Protein AF-A0A328BZ33-F1 (afdb_monomer)

Nearest PDB structures (foldseek):
  5ahw-assembly2_D  TM=6.294E-01  e=4.100E-03  Mycolicibacterium smegmatis MC2 155
  6amc-assembly1_B  TM=7.124E-01  e=9.163E-02  Pyrococcus furiosus DSM 3638
  4q37-assembly2_B  TM=5.007E-01  e=3.327E-02  Thermotoga maritima MSB8
  8amz-assembly1_W  TM=5.328E-01  e=6.537E-02  Spinacia oleracea
  1qcy-assembly1_A  TM=4.875E-01  e=9.803E-02  Homo sapiens

Mean predicted aligned error: 5.05 Å

Foldseek 3Di:
DDVVVLLVCLQVAQEAEDEDDLVCLVVLLVSLLVNQVSNHAYEYEYEPVNCVVPVPSVVVSLVSSCVNNPPSYHYHYDD

Radius of gyration: 11.84 Å; Cα contacts (8 Å, |Δi|>4): 110; chains: 1; bounding box: 27×24×30 Å

Sequence (79 aa):
MDMAHLKFLVENNANLVLSYDEKNYQKLSKLAEFCYERGVTLTLKVSVNDFKKSPSNIKSHLADIASKGHKFVTIDISE

pLDDT: mean 85.09, std 6.42, range [58.34, 91.81]

Secondary structure (DSSP, 8-state):
--HHHHHHHHHH-SEEEEE--GGGHHHHHHHHHHHHHHT-EEEEEEEHHHHHHSHHHHHHHHHHHHHHHGGGEEEEEE-

Structure (mmCIF, N/CA/C/O backbone):
data_AF-A0A328BZ33-F1
#
_entry.id   AF-A0A328BZ33-F1
#
loop_
_atom_site.group_PDB
_atom_site.id
_atom_site.type_symbol
_atom_site.label_atom_id
_atom_site.label_alt_id
_atom_site.label_comp_id
_atom_site.label_asym_id
_atom_site.label_entity_id
_atom_site.label_seq_id
_atom_site.pdbx_PDB_ins_code
_atom_site.Cartn_x
_atom_site.Cartn_y
_atom_site.Cartn_z
_atom_site.occupancy
_atom_site.B_iso_or_equiv
_atom_site.auth_seq_id
_atom_site.auth_comp_id
_atom_site.auth_asym_id
_atom_site.auth_atom_id
_atom_site.pdbx_PDB_model_num
ATOM 1 N N . MET A 1 1 ? -0.396 17.966 -4.659 1.00 58.34 1 MET A N 1
ATOM 2 C CA . MET A 1 1 ? -1.351 17.488 -3.639 1.00 58.34 1 MET A CA 1
ATOM 3 C C . MET A 1 1 ? -0.652 17.478 -2.297 1.00 58.34 1 MET A C 1
ATOM 5 O O . MET A 1 1 ? 0.342 16.774 -2.137 1.00 58.34 1 MET A O 1
ATOM 9 N N . ASP A 1 2 ? -1.145 18.287 -1.371 1.00 70.25 2 ASP A N 1
ATOM 10 C CA . ASP A 1 2 ? -0.619 18.409 -0.014 1.00 70.25 2 ASP A CA 1
ATOM 11 C C . ASP A 1 2 ? -1.271 17.384 0.920 1.00 70.25 2 ASP A C 1
ATOM 13 O O . ASP A 1 2 ? -2.418 16.982 0.717 1.00 70.25 2 ASP A O 1
ATOM 17 N N . MET A 1 3 ? -0.556 16.965 1.968 1.00 69.62 3 MET A N 1
ATOM 18 C CA . MET A 1 3 ? -1.018 15.918 2.894 1.00 69.62 3 MET A CA 1
ATOM 19 C C . MET A 1 3 ? -2.347 16.278 3.579 1.00 69.62 3 MET A C 1
ATOM 21 O O . MET A 1 3 ? -3.137 15.392 3.882 1.00 69.62 3 MET A O 1
ATOM 25 N N . ALA A 1 4 ? -2.623 17.570 3.784 1.00 75.88 4 ALA A N 1
ATOM 26 C CA . ALA A 1 4 ? -3.884 18.050 4.350 1.00 75.88 4 ALA A CA 1
ATOM 27 C C . ALA A 1 4 ? -5.095 17.711 3.463 1.00 75.88 4 ALA A C 1
ATOM 29 O O . ALA A 1 4 ? -6.113 17.248 3.969 1.00 75.88 4 ALA A O 1
ATOM 30 N N . HIS A 1 5 ? -4.959 17.858 2.140 1.00 78.56 5 HIS A N 1
ATOM 31 C CA . HIS A 1 5 ? -6.014 17.487 1.195 1.00 78.56 5 HIS A CA 1
ATOM 32 C C . HIS A 1 5 ? -6.254 15.974 1.185 1.00 78.56 5 HIS A C 1
ATOM 34 O O . HIS A 1 5 ? -7.397 15.532 1.145 1.00 78.56 5 HIS A O 1
ATOM 40 N N . LEU A 1 6 ? -5.187 15.174 1.274 1.00 74.62 6 LEU A N 1
ATOM 41 C CA . LEU A 1 6 ? -5.309 13.717 1.358 1.00 74.62 6 LEU A CA 1
ATOM 42 C C . LEU A 1 6 ? -5.992 13.280 2.660 1.00 74.62 6 LEU A C 1
ATOM 44 O O . LEU A 1 6 ? -6.878 12.435 2.617 1.00 74.62 6 LEU A O 1
ATOM 48 N N . LYS A 1 7 ? -5.643 13.889 3.801 1.00 75.31 7 LYS A N 1
ATOM 49 C CA . LYS A 1 7 ? -6.305 13.615 5.086 1.00 75.31 7 LYS A CA 1
ATOM 50 C C . LYS A 1 7 ? -7.790 13.955 5.048 1.00 75.31 7 LYS A C 1
ATOM 52 O O . LYS A 1 7 ? -8.597 13.125 5.444 1.00 75.31 7 LYS A O 1
ATOM 57 N N . PHE A 1 8 ? -8.142 15.114 4.494 1.00 82.12 8 PHE A N 1
ATOM 58 C CA . PHE A 1 8 ? -9.537 15.508 4.323 1.00 82.12 8 PHE A CA 1
ATOM 59 C C . PHE A 1 8 ? -10.325 14.486 3.491 1.00 82.12 8 PHE A C 1
ATOM 61 O O . PHE A 1 8 ? -11.445 14.130 3.853 1.00 82.12 8 PHE A O 1
ATOM 68 N N . LEU A 1 9 ? -9.735 13.969 2.406 1.00 77.31 9 LEU A N 1
ATOM 69 C CA . LEU A 1 9 ? -10.371 12.930 1.594 1.00 77.31 9 LEU A CA 1
ATOM 70 C C . LEU A 1 9 ? -10.539 11.622 2.369 1.00 77.31 9 LEU A C 1
ATOM 72 O O . LEU A 1 9 ? -11.621 11.053 2.321 1.00 77.31 9 LEU A O 1
ATOM 76 N N . VAL A 1 10 ? -9.523 11.173 3.109 1.00 79.81 10 VAL A N 1
ATOM 77 C CA . VAL A 1 10 ? -9.608 9.966 3.950 1.00 79.81 10 VAL A CA 1
ATOM 78 C C . VAL A 1 10 ? -10.692 10.121 5.020 1.00 79.81 10 VAL A C 1
ATOM 80 O O . VAL A 1 10 ? -11.494 9.223 5.219 1.00 79.81 10 VAL A O 1
ATOM 83 N N . GLU A 1 11 ? -10.793 11.276 5.673 1.00 77.31 11 GLU A N 1
ATOM 84 C CA . GLU A 1 11 ? -11.808 11.497 6.712 1.00 77.31 11 GLU A CA 1
ATOM 85 C C . GLU A 1 11 ? -13.248 11.534 6.172 1.00 77.31 11 GLU A C 1
ATOM 87 O O . GLU A 1 11 ? -14.183 11.300 6.934 1.00 77.31 11 GLU A O 1
ATOM 92 N N . ASN A 1 12 ? -13.435 11.786 4.872 1.00 81.31 12 ASN A N 1
ATOM 93 C CA . ASN A 1 12 ? -14.754 11.903 4.239 1.00 81.31 12 ASN A CA 1
ATOM 94 C C . ASN A 1 12 ? -15.087 10.763 3.259 1.00 81.31 12 ASN A C 1
ATOM 96 O O . ASN A 1 12 ? -16.199 10.722 2.735 1.00 81.31 12 ASN A O 1
ATOM 100 N N . ASN A 1 13 ? -14.155 9.844 2.984 1.00 81.06 13 ASN A N 1
ATOM 101 C CA . ASN A 1 13 ? -14.344 8.759 2.021 1.00 81.06 13 ASN A CA 1
ATOM 102 C C . ASN A 1 13 ? -13.902 7.423 2.618 1.00 81.06 13 ASN A C 1
ATOM 104 O O . ASN A 1 13 ? -12.786 7.287 3.105 1.00 81.06 13 ASN A O 1
ATOM 108 N N . ALA A 1 14 ? -14.749 6.399 2.494 1.00 79.69 14 ALA A N 1
ATOM 109 C CA . ALA A 1 14 ? -14.431 5.041 2.943 1.00 79.69 14 ALA A CA 1
ATOM 110 C C . ALA A 1 14 ? -13.408 4.316 2.042 1.00 79.69 14 ALA A C 1
ATOM 112 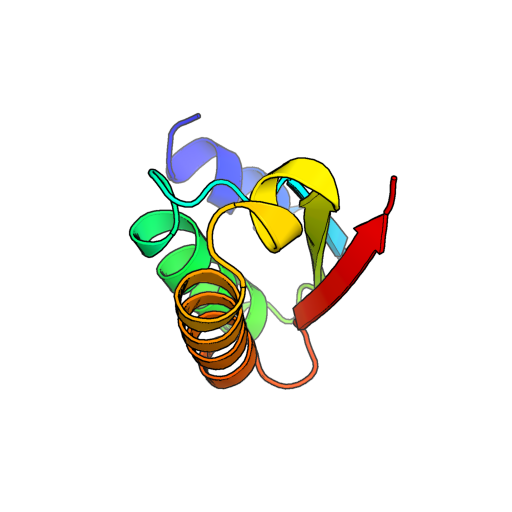O O . ALA A 1 14 ? -12.802 3.327 2.460 1.00 79.69 14 ALA A O 1
ATOM 113 N N . ASN A 1 15 ? -13.207 4.795 0.808 1.00 86.38 15 ASN A N 1
ATOM 114 C CA . ASN A 1 15 ? -12.227 4.264 -0.136 1.00 86.38 15 ASN A CA 1
ATOM 115 C C . ASN A 1 15 ? -11.524 5.412 -0.876 1.00 86.38 15 ASN A C 1
ATOM 117 O O . ASN A 1 15 ? -12.181 6.301 -1.418 1.00 86.38 15 ASN A O 1
ATOM 121 N N . LEU A 1 16 ? -10.197 5.376 -0.911 1.00 88.69 16 LEU A N 1
ATOM 122 C CA . LEU A 1 16 ? -9.335 6.329 -1.585 1.00 88.69 16 LEU A CA 1
ATOM 123 C C . LEU A 1 16 ? -8.590 5.620 -2.714 1.00 88.69 16 LEU A C 1
ATOM 125 O O . LEU A 1 16 ? -7.862 4.664 -2.476 1.00 88.69 16 LEU A O 1
ATOM 129 N N . VAL A 1 17 ? -8.727 6.111 -3.943 1.00 89.31 17 VAL A N 1
ATOM 130 C CA . VAL A 1 17 ? -8.056 5.537 -5.116 1.00 89.31 17 VAL A CA 1
ATOM 131 C C . VAL A 1 17 ? -6.989 6.505 -5.607 1.00 89.31 17 VAL A C 1
ATOM 133 O O . VAL A 1 17 ? -7.299 7.652 -5.925 1.00 89.31 17 VAL A O 1
ATOM 136 N N . LEU A 1 18 ? -5.739 6.053 -5.687 1.00 87.69 18 LEU A N 1
ATOM 137 C CA . LEU A 1 18 ? -4.600 6.859 -6.127 1.00 87.69 18 LEU A CA 1
ATOM 138 C C . LEU A 1 18 ? -3.743 6.103 -7.133 1.00 87.69 18 LEU A C 1
ATOM 140 O O . LEU A 1 18 ? -3.597 4.888 -7.047 1.00 87.69 18 LEU A O 1
ATOM 144 N N . SER A 1 19 ? -3.120 6.833 -8.052 1.00 88.31 19 SER A N 1
ATOM 145 C CA . SER A 1 19 ? -2.078 6.269 -8.906 1.00 88.31 19 SER A CA 1
ATOM 146 C C . SER A 1 19 ? -0.771 6.156 -8.128 1.00 88.31 19 SER A C 1
ATOM 148 O O . SER A 1 19 ? -0.337 7.107 -7.473 1.00 88.31 19 SER A O 1
AT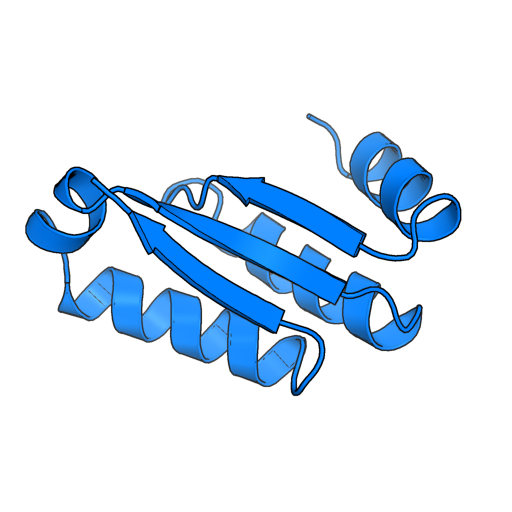OM 150 N N . TYR A 1 20 ? -0.143 4.989 -8.202 1.00 87.94 20 TYR A N 1
ATOM 151 C CA . TYR A 1 20 ? 1.188 4.768 -7.673 1.00 87.94 20 TYR A CA 1
ATOM 152 C C . TYR A 1 20 ? 2.208 5.536 -8.512 1.00 87.94 20 TYR A C 1
ATOM 154 O O . TYR A 1 20 ? 2.224 5.445 -9.737 1.00 87.94 20 TYR A O 1
ATOM 162 N N . ASP A 1 21 ? 3.086 6.255 -7.826 1.00 85.94 21 ASP A N 1
ATOM 163 C CA . ASP A 1 21 ? 4.206 6.965 -8.420 1.00 85.94 21 ASP A CA 1
ATOM 164 C C . ASP A 1 21 ? 5.425 6.756 -7.520 1.00 85.94 21 ASP A C 1
ATOM 166 O O . ASP A 1 21 ? 5.381 7.032 -6.316 1.00 85.94 21 ASP A O 1
ATOM 170 N N . GLU A 1 22 ? 6.515 6.249 -8.099 1.00 83.94 22 GLU A N 1
ATOM 171 C CA . GLU A 1 22 ? 7.721 5.893 -7.345 1.00 83.94 22 GLU A CA 1
ATOM 172 C C . GLU A 1 22 ? 8.326 7.112 -6.632 1.00 83.94 22 GLU A C 1
ATOM 174 O O . 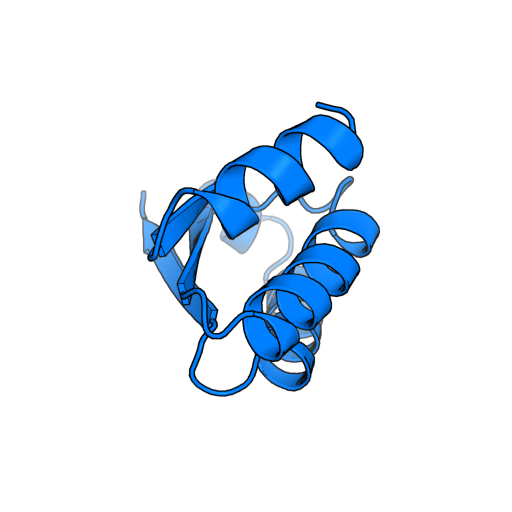GLU A 1 22 ? 8.756 7.013 -5.482 1.00 83.94 22 GLU A O 1
ATOM 179 N N . LYS A 1 23 ? 8.276 8.298 -7.255 1.00 86.06 23 LYS A N 1
ATOM 180 C CA . LYS A 1 23 ? 8.812 9.537 -6.665 1.00 86.06 23 LYS A CA 1
ATOM 181 C C . LYS A 1 23 ? 8.020 9.973 -5.433 1.00 86.06 23 LYS A C 1
ATOM 183 O O . LYS A 1 23 ? 8.548 10.684 -4.579 1.00 86.06 23 LYS A O 1
ATOM 188 N N . ASN A 1 24 ? 6.762 9.550 -5.321 1.00 86.56 24 ASN A N 1
ATOM 189 C CA . ASN A 1 24 ? 5.888 9.844 -4.190 1.00 86.56 24 ASN A CA 1
ATOM 190 C C . ASN A 1 24 ? 5.712 8.664 -3.223 1.00 86.56 24 ASN A C 1
ATOM 192 O O . ASN A 1 24 ? 4.923 8.781 -2.283 1.00 86.56 24 ASN A O 1
ATOM 196 N N . TYR A 1 25 ? 6.473 7.575 -3.379 1.00 86.62 25 TYR A N 1
ATOM 197 C CA . TYR A 1 25 ? 6.404 6.386 -2.521 1.00 86.62 25 TYR A CA 1
ATOM 198 C C . TYR A 1 25 ? 6.376 6.718 -1.020 1.00 86.62 25 TYR A C 1
ATOM 200 O O . TYR A 1 25 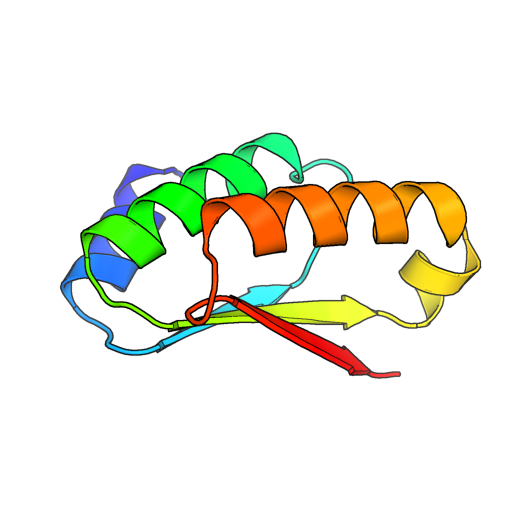? 5.488 6.258 -0.306 1.00 86.62 25 TYR A O 1
ATOM 208 N N . GLN A 1 26 ? 7.283 7.578 -0.537 1.00 87.19 26 GLN A N 1
ATOM 209 C CA . GLN A 1 26 ? 7.335 7.935 0.889 1.00 87.19 26 GLN A CA 1
ATOM 210 C C . GLN A 1 26 ? 6.026 8.563 1.396 1.00 87.19 26 GLN A C 1
ATOM 212 O O . GL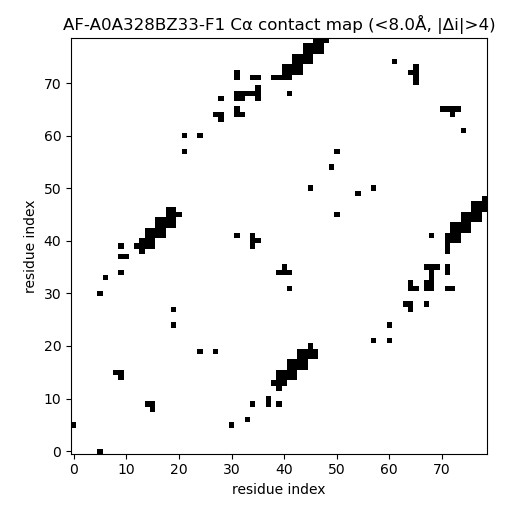N A 1 26 ? 5.644 8.362 2.550 1.00 87.19 26 GLN A O 1
ATOM 217 N N . LYS A 1 27 ? 5.326 9.325 0.546 1.00 88.56 27 LYS A N 1
ATOM 218 C CA . LYS A 1 27 ? 4.024 9.916 0.882 1.00 88.56 27 LYS A CA 1
ATOM 219 C C . LYS A 1 27 ? 2.923 8.860 0.856 1.00 88.56 27 LYS A C 1
ATOM 221 O O . LYS A 1 27 ? 2.102 8.849 1.765 1.00 88.56 27 LYS A O 1
ATOM 226 N N . LEU A 1 28 ? 2.935 7.966 -0.135 1.00 88.62 28 LEU A N 1
ATOM 227 C CA . LEU A 1 28 ? 1.979 6.857 -0.244 1.00 88.62 28 LEU A CA 1
ATOM 228 C C . LEU A 1 28 ? 2.087 5.897 0.949 1.00 88.62 28 LEU A C 1
ATOM 230 O O . LEU A 1 28 ? 1.069 5.505 1.506 1.00 88.62 28 LEU A O 1
ATOM 234 N N . SER A 1 29 ? 3.306 5.599 1.399 1.00 89.94 29 SER A N 1
ATOM 235 C CA . SER A 1 29 ? 3.578 4.779 2.587 1.00 89.94 29 SER A CA 1
ATOM 236 C C . SER A 1 29 ? 3.003 5.411 3.865 1.00 89.94 29 SER A C 1
ATOM 238 O O . SER A 1 29 ? 2.283 4.751 4.610 1.00 89.94 29 SER A O 1
ATOM 240 N N . LYS A 1 30 ? 3.205 6.721 4.081 1.00 90.12 30 LYS A N 1
ATOM 241 C CA . LYS A 1 30 ? 2.577 7.452 5.204 1.00 90.12 30 LYS A CA 1
ATOM 242 C C . LYS A 1 30 ? 1.055 7.534 5.089 1.00 90.12 30 LYS A C 1
ATOM 244 O O . LYS A 1 30 ? 0.352 7.534 6.093 1.00 90.12 30 LYS A O 1
ATOM 249 N N . LEU A 1 31 ? 0.538 7.649 3.870 1.00 87.38 31 LEU A N 1
ATOM 250 C CA . LEU A 1 31 ? -0.898 7.705 3.634 1.00 87.38 31 LEU A CA 1
ATOM 251 C C . LEU A 1 31 ? -1.570 6.360 3.918 1.00 87.38 31 LEU A C 1
ATOM 253 O O . LEU A 1 31 ? -2.664 6.354 4.466 1.00 87.38 31 LEU A O 1
ATOM 257 N N . ALA A 1 32 ? -0.920 5.245 3.584 1.00 89.50 32 ALA A N 1
ATOM 258 C CA . ALA A 1 32 ? -1.417 3.903 3.870 1.00 89.50 32 ALA A CA 1
ATOM 259 C C . ALA A 1 32 ? -1.582 3.655 5.375 1.00 89.50 32 ALA A C 1
ATOM 261 O O . ALA A 1 32 ? -2.618 3.148 5.796 1.00 89.50 32 ALA A O 1
ATOM 262 N N . GLU A 1 33 ? -0.607 4.091 6.176 1.00 90.38 33 GLU A N 1
ATOM 263 C CA . GLU A 1 33 ? -0.688 4.071 7.643 1.00 90.38 33 GLU A CA 1
ATOM 264 C C . GLU A 1 33 ? -1.877 4.907 8.146 1.00 90.38 33 GLU A C 1
ATOM 266 O O . GLU A 1 33 ? -2.706 4.419 8.908 1.00 90.38 33 GLU A O 1
ATOM 271 N N . PHE A 1 34 ? -2.044 6.127 7.627 1.00 88.56 34 PHE A N 1
ATOM 272 C CA . PHE A 1 34 ? -3.172 6.985 8.003 1.00 88.56 34 PHE A CA 1
ATOM 273 C C . PHE A 1 34 ? -4.538 6.404 7.589 1.00 88.56 34 PHE A C 1
ATOM 275 O O . PHE A 1 34 ? -5.513 6.514 8.329 1.00 88.56 34 PHE A O 1
ATOM 282 N N . CYS A 1 35 ? -4.624 5.773 6.414 1.00 87.81 35 CYS A N 1
ATOM 283 C CA . CYS A 1 35 ? -5.838 5.091 5.959 1.00 87.81 35 CYS A CA 1
ATOM 284 C C . CYS A 1 35 ? -6.180 3.912 6.877 1.00 87.81 35 CYS A C 1
ATOM 286 O O . CYS A 1 35 ? -7.341 3.746 7.243 1.00 87.81 35 CYS A O 1
ATOM 288 N N . TYR A 1 36 ? -5.172 3.151 7.314 1.00 88.38 36 TYR A N 1
ATOM 289 C CA . TYR A 1 36 ? -5.338 2.071 8.284 1.00 88.38 36 TYR A CA 1
ATOM 290 C C . TYR A 1 36 ? -5.874 2.572 9.631 1.00 88.38 36 TYR A C 1
ATOM 292 O O . TYR A 1 36 ? -6.867 2.032 10.119 1.00 88.38 36 TYR A O 1
ATOM 300 N N . GLU A 1 37 ? -5.302 3.644 10.190 1.00 87.88 37 GLU A N 1
ATOM 301 C CA . GLU A 1 37 ? -5.779 4.240 11.451 1.00 87.88 37 GLU A CA 1
ATOM 302 C C . GLU A 1 37 ? -7.237 4.718 11.376 1.00 87.88 37 GLU A C 1
ATOM 304 O O . GLU A 1 37 ? -7.949 4.723 12.380 1.00 87.88 37 GLU A O 1
ATOM 309 N N . ARG A 1 38 ? -7.695 5.121 10.185 1.00 85.88 38 ARG A N 1
ATOM 310 C CA . ARG A 1 38 ? -9.061 5.611 9.946 1.00 85.88 38 ARG A CA 1
ATOM 311 C C . ARG A 1 38 ? -10.020 4.545 9.406 1.00 85.88 38 ARG A C 1
ATOM 313 O O . ARG A 1 38 ? -11.198 4.842 9.236 1.00 85.88 38 ARG A O 1
ATOM 320 N N . GLY A 1 39 ? -9.550 3.321 9.155 1.00 86.56 39 GLY A N 1
ATOM 321 C CA . GLY A 1 39 ? -10.359 2.237 8.583 1.00 86.56 39 GLY A CA 1
ATOM 322 C C . GLY A 1 39 ? -10.788 2.475 7.130 1.00 86.56 39 GLY A C 1
ATOM 323 O O . GLY A 1 39 ? -11.809 1.949 6.690 1.00 86.56 39 GLY A O 1
ATOM 324 N N . VAL A 1 40 ? -10.028 3.280 6.390 1.00 89.19 40 VAL A N 1
ATOM 325 C CA . VAL A 1 40 ? -10.287 3.642 4.994 1.00 89.19 40 VAL A CA 1
ATOM 326 C C . VAL A 1 40 ? -9.499 2.727 4.078 1.00 89.19 40 VAL A C 1
ATOM 328 O O . VAL A 1 40 ? -8.318 2.479 4.303 1.00 89.19 40 VAL A O 1
ATOM 331 N N . THR A 1 41 ? -10.136 2.246 3.015 1.00 91.06 41 THR A N 1
ATOM 332 C CA . THR A 1 41 ? -9.451 1.421 2.014 1.00 91.06 41 THR A CA 1
ATOM 333 C C . THR A 1 41 ? -8.639 2.312 1.073 1.00 91.06 41 THR A C 1
ATOM 335 O O . THR A 1 41 ? -9.175 3.261 0.520 1.00 91.06 41 THR A O 1
ATOM 338 N N . LEU A 1 42 ? -7.357 2.025 0.871 1.00 90.88 42 LEU A N 1
ATOM 339 C CA . LEU A 1 42 ? -6.480 2.674 -0.097 1.00 90.88 42 LEU A CA 1
ATOM 340 C C . LEU A 1 42 ? -6.265 1.748 -1.298 1.00 90.88 42 LEU A C 1
ATOM 342 O O . LEU A 1 42 ? -5.633 0.702 -1.182 1.00 90.88 42 LEU A O 1
ATOM 346 N N . THR A 1 43 ? -6.730 2.156 -2.471 1.00 91.00 43 THR A N 1
ATOM 347 C CA . THR A 1 43 ? -6.484 1.462 -3.737 1.00 91.00 43 THR A CA 1
ATOM 348 C C . THR A 1 43 ? -5.360 2.157 -4.501 1.00 91.00 43 THR A C 1
ATOM 350 O O . THR A 1 43 ? -5.496 3.316 -4.892 1.00 91.00 43 THR A O 1
ATOM 353 N N . LEU A 1 44 ? -4.257 1.453 -4.742 1.00 90.44 44 LEU A N 1
ATOM 354 C CA . LEU A 1 44 ? -3.123 1.935 -5.526 1.00 90.44 44 LEU A CA 1
ATOM 355 C C . LEU A 1 44 ? -3.168 1.368 -6.940 1.00 90.44 44 LEU A C 1
ATOM 357 O O . LEU A 1 44 ? -2.981 0.170 -7.132 1.00 90.44 44 LEU A O 1
ATOM 361 N N . LYS A 1 45 ? -3.365 2.246 -7.923 1.00 91.81 45 LYS A N 1
ATOM 362 C CA . LYS A 1 45 ? -3.300 1.926 -9.349 1.00 91.81 45 LYS A CA 1
ATOM 363 C C . LYS A 1 45 ? -1.872 2.053 -9.854 1.00 91.81 45 LYS A C 1
ATOM 365 O O . LYS A 1 45 ? -1.328 3.153 -9.911 1.00 91.81 45 LYS A O 1
ATOM 370 N N . VAL A 1 46 ? -1.259 0.942 -10.219 1.00 89.06 46 VAL A N 1
ATOM 371 C CA . VAL A 1 46 ? 0.110 0.872 -10.728 1.00 89.06 46 VAL A CA 1
ATOM 372 C C . VAL A 1 46 ? 0.046 0.680 -12.236 1.00 89.06 46 VAL A C 1
ATOM 374 O O . VAL A 1 46 ? -0.559 -0.281 -12.707 1.00 89.06 46 VAL A O 1
ATOM 377 N N . SER A 1 47 ? 0.685 1.567 -13.002 1.00 88.62 47 SER A N 1
ATOM 378 C CA . SER A 1 47 ? 0.797 1.360 -14.446 1.00 88.62 47 SER A CA 1
ATOM 379 C C . SER A 1 47 ? 1.722 0.181 -14.740 1.00 88.62 47 SER A C 1
ATOM 381 O O . SER A 1 47 ? 2.831 0.097 -14.201 1.00 88.62 47 SER A O 1
ATOM 383 N N . VAL A 1 48 ? 1.307 -0.694 -15.658 1.00 85.38 48 VAL A N 1
ATOM 384 C CA . VAL A 1 48 ? 2.148 -1.788 -16.174 1.00 85.38 48 VAL A CA 1
ATOM 385 C C . VAL A 1 48 ? 3.469 -1.257 -16.741 1.00 85.38 48 VAL A C 1
ATOM 387 O O . VAL A 1 48 ? 4.503 -1.912 -16.600 1.00 85.38 48 VAL A O 1
ATOM 390 N N . ASN A 1 49 ? 3.473 -0.062 -17.340 1.00 84.81 49 ASN A N 1
ATOM 391 C CA . ASN A 1 49 ? 4.686 0.548 -17.887 1.00 84.81 49 ASN A CA 1
ATOM 392 C C . ASN A 1 49 ? 5.694 0.917 -16.795 1.00 84.81 49 ASN A C 1
ATOM 394 O O . ASN A 1 49 ? 6.885 0.642 -16.946 1.00 84.81 49 ASN A O 1
ATOM 398 N N . ASP A 1 50 ? 5.233 1.495 -15.686 1.00 80.19 50 ASP A N 1
ATOM 399 C CA . ASP A 1 50 ? 6.101 1.793 -14.546 1.00 80.19 50 ASP A CA 1
ATOM 400 C C . ASP A 1 50 ? 6.572 0.504 -13.877 1.00 80.19 50 ASP A C 1
ATOM 402 O O . ASP A 1 50 ? 7.769 0.335 -13.641 1.00 80.19 50 ASP A O 1
ATOM 406 N N . PHE A 1 51 ? 5.669 -0.464 -13.697 1.00 82.12 51 PHE A N 1
ATOM 407 C CA . PHE A 1 51 ? 6.017 -1.778 -13.166 1.00 82.12 51 PHE A CA 1
ATOM 408 C C . PHE A 1 51 ? 7.097 -2.484 -14.000 1.00 82.12 51 PHE A C 1
ATOM 410 O O . PHE A 1 51 ? 8.040 -3.036 -13.439 1.00 82.12 51 PHE A O 1
ATOM 417 N N . LYS A 1 52 ? 7.011 -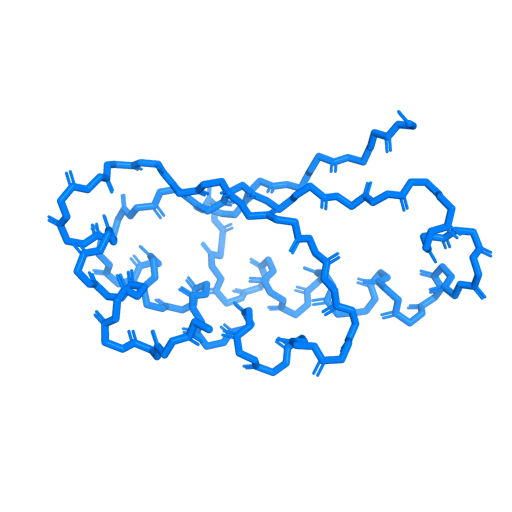2.434 -15.337 1.00 82.56 52 LYS A N 1
ATOM 418 C CA . LYS A 1 52 ? 8.008 -3.027 -16.247 1.00 82.56 52 LYS A CA 1
ATOM 419 C C . LYS A 1 52 ? 9.369 -2.331 -16.177 1.00 82.56 52 LYS A C 1
ATOM 421 O O . LYS A 1 52 ? 10.383 -3.005 -16.341 1.00 82.56 52 LYS A O 1
ATOM 426 N N . LYS A 1 53 ? 9.416 -1.019 -15.919 1.00 82.94 53 LYS A N 1
ATOM 427 C CA . LYS A 1 53 ? 10.682 -0.270 -15.802 1.00 82.94 53 LYS A CA 1
ATOM 428 C C . LYS A 1 53 ? 11.497 -0.678 -14.578 1.00 82.94 53 LYS A C 1
ATOM 430 O O . LYS A 1 53 ? 12.723 -0.676 -14.641 1.00 82.94 53 LYS A O 1
ATOM 435 N N . SER A 1 54 ? 10.852 -0.979 -13.452 1.00 80.06 54 SER A N 1
ATOM 436 C CA . SER A 1 54 ? 11.546 -1.309 -12.197 1.00 80.06 54 SER A CA 1
ATOM 437 C C . SER A 1 54 ? 10.719 -2.248 -11.311 1.00 80.06 54 SER A C 1
ATOM 439 O O . SER A 1 54 ? 10.293 -1.876 -10.215 1.00 80.06 54 S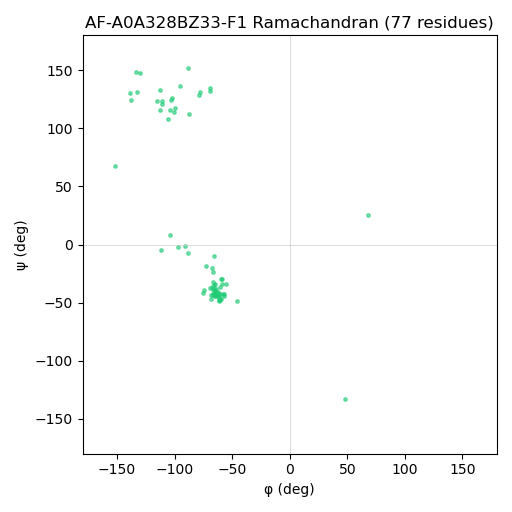ER A O 1
ATOM 441 N N . PRO A 1 55 ? 10.514 -3.505 -11.745 1.00 83.06 55 PRO A N 1
ATOM 442 C CA . PRO A 1 55 ? 9.580 -4.421 -11.095 1.00 83.06 55 PRO A CA 1
ATOM 443 C C . PRO A 1 55 ? 10.013 -4.786 -9.675 1.00 83.06 55 PRO A C 1
ATOM 445 O O . PRO A 1 55 ? 9.176 -4.865 -8.781 1.00 83.06 55 PRO A O 1
ATOM 448 N N . SER A 1 56 ? 11.312 -4.980 -9.435 1.00 86.50 56 SER A N 1
ATOM 449 C CA . SER A 1 56 ? 11.832 -5.318 -8.104 1.00 86.50 56 SER A CA 1
ATOM 450 C C . SER A 1 56 ? 11.648 -4.170 -7.108 1.00 86.50 56 SER A C 1
ATOM 452 O O . SER A 1 56 ? 11.215 -4.395 -5.980 1.00 86.50 56 SER A O 1
ATOM 454 N N . ASN A 1 57 ? 11.921 -2.937 -7.545 1.00 88.44 57 ASN A N 1
ATOM 455 C CA . ASN A 1 57 ? 11.834 -1.743 -6.707 1.00 88.44 57 ASN A CA 1
ATOM 456 C C . ASN A 1 57 ? 10.374 -1.435 -6.346 1.00 88.44 57 ASN A C 1
ATOM 458 O O . ASN A 1 57 ? 10.022 -1.280 -5.177 1.00 88.44 57 ASN A O 1
ATOM 462 N N . ILE A 1 58 ? 9.497 -1.470 -7.352 1.00 87.81 58 ILE A N 1
ATOM 463 C CA . ILE A 1 58 ? 8.064 -1.229 -7.185 1.00 87.81 58 ILE A CA 1
ATOM 464 C C . ILE A 1 58 ? 7.428 -2.310 -6.315 1.00 87.81 58 ILE A C 1
ATOM 466 O O . ILE A 1 58 ? 6.675 -1.979 -5.406 1.00 87.81 58 ILE A O 1
ATOM 470 N N . LYS A 1 59 ? 7.773 -3.591 -6.502 1.00 87.31 59 LYS A N 1
ATOM 471 C CA . LYS A 1 59 ? 7.315 -4.660 -5.598 1.00 87.31 59 LYS A CA 1
ATOM 472 C C . LYS A 1 59 ? 7.718 -4.397 -4.150 1.00 87.31 59 LYS A C 1
ATOM 474 O O . LYS A 1 59 ? 6.880 -4.551 -3.269 1.00 87.31 59 LYS A O 1
ATOM 479 N N . SER A 1 60 ? 8.962 -3.981 -3.905 1.00 91.25 60 SER A N 1
ATOM 480 C CA . SER A 1 60 ? 9.430 -3.670 -2.549 1.00 91.25 60 SER A CA 1
ATOM 481 C C . SER A 1 60 ? 8.658 -2.498 -1.936 1.00 91.25 60 SER A C 1
ATOM 483 O O . SER A 1 60 ? 8.235 -2.571 -0.786 1.00 91.25 60 SER A O 1
ATOM 485 N N . HIS A 1 61 ? 8.421 -1.438 -2.709 1.00 90.75 61 HIS A N 1
ATOM 486 C CA . HIS A 1 61 ? 7.638 -0.281 -2.270 1.00 90.75 61 HIS A CA 1
ATOM 487 C C . HIS A 1 61 ? 6.174 -0.629 -1.991 1.00 90.75 61 HIS A C 1
ATOM 489 O O . HIS A 1 61 ? 5.609 -0.209 -0.985 1.00 90.75 61 HIS A O 1
ATOM 495 N N . LEU A 1 62 ? 5.547 -1.402 -2.874 1.00 89.00 62 LEU A N 1
ATOM 496 C CA . LEU A 1 62 ? 4.166 -1.843 -2.709 1.00 89.00 62 LEU A CA 1
ATOM 497 C C . LEU A 1 62 ? 4.018 -2.776 -1.505 1.00 89.00 62 LEU A C 1
ATOM 499 O O . LEU A 1 62 ? 3.029 -2.670 -0.787 1.00 89.00 62 LEU A O 1
ATOM 503 N N . ALA A 1 63 ? 5.006 -3.638 -1.252 1.00 90.00 63 ALA A N 1
ATOM 504 C CA . ALA A 1 63 ? 5.040 -4.481 -0.063 1.00 90.00 63 ALA A CA 1
ATOM 505 C C . ALA A 1 63 ? 5.164 -3.656 1.227 1.00 90.00 63 ALA A C 1
ATOM 507 O O . ALA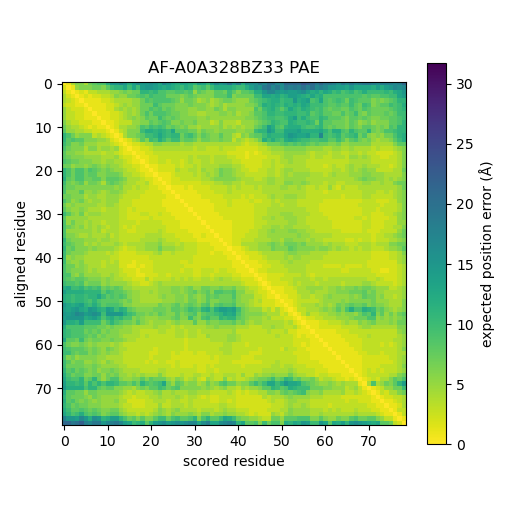 A 1 63 ? 4.464 -3.954 2.190 1.00 90.00 63 ALA A O 1
ATOM 508 N N . ASP A 1 64 ? 5.984 -2.598 1.248 1.00 91.69 64 ASP A N 1
ATOM 509 C CA . ASP A 1 64 ? 6.049 -1.674 2.394 1.00 91.69 64 ASP A CA 1
ATOM 510 C C . ASP A 1 64 ? 4.700 -0.987 2.641 1.00 91.69 64 ASP A C 1
ATOM 512 O O . ASP A 1 64 ? 4.180 -1.017 3.756 1.00 91.69 64 ASP A O 1
ATOM 516 N N . ILE A 1 65 ? 4.086 -0.436 1.589 1.00 90.62 65 ILE A N 1
ATOM 517 C CA . ILE A 1 65 ? 2.778 0.225 1.687 1.00 90.62 65 ILE A CA 1
ATOM 518 C C . ILE A 1 65 ? 1.711 -0.761 2.184 1.00 90.62 65 ILE A C 1
ATOM 520 O O . ILE A 1 65 ? 0.961 -0.443 3.108 1.00 90.62 65 ILE A O 1
ATOM 524 N N . ALA A 1 66 ? 1.654 -1.962 1.606 1.00 88.94 66 ALA A N 1
ATOM 525 C CA . ALA A 1 66 ? 0.715 -3.000 2.017 1.00 88.94 66 ALA A CA 1
ATOM 526 C C . ALA A 1 66 ? 0.976 -3.486 3.450 1.00 88.94 66 ALA A C 1
ATOM 528 O O . ALA A 1 66 ? 0.030 -3.786 4.170 1.00 88.94 66 ALA A O 1
ATOM 529 N N . SER A 1 67 ? 2.234 -3.518 3.893 1.00 90.38 67 SER A N 1
ATOM 530 C CA . SER A 1 67 ? 2.590 -3.851 5.275 1.00 90.38 67 SER A CA 1
ATOM 531 C C . SER A 1 67 ? 2.034 -2.819 6.258 1.00 90.38 67 SER A C 1
ATOM 533 O O . SER A 1 67 ? 1.445 -3.196 7.266 1.00 90.38 67 SER A O 1
ATOM 535 N N . LYS A 1 68 ? 2.133 -1.522 5.937 1.00 89.38 68 LYS A N 1
ATOM 536 C CA . LYS A 1 68 ? 1.625 -0.439 6.799 1.00 89.38 68 LYS A CA 1
ATOM 537 C C . LYS A 1 68 ? 0.110 -0.293 6.785 1.00 89.38 68 LYS A C 1
ATOM 539 O O . LYS A 1 68 ? -0.494 -0.014 7.814 1.00 89.38 68 LYS A O 1
ATOM 544 N N . GLY A 1 69 ? -0.506 -0.447 5.616 1.00 82.75 69 GLY A N 1
ATOM 545 C CA . GLY A 1 69 ? -1.955 -0.333 5.466 1.00 82.75 69 GLY A CA 1
ATOM 546 C C . GLY A 1 69 ? -2.716 -1.645 5.697 1.00 82.75 69 GLY A C 1
ATOM 547 O O . GLY A 1 69 ? -3.949 -1.658 5.745 1.00 82.75 69 GLY A O 1
ATOM 548 N N . HIS A 1 70 ? -1.998 -2.759 5.856 1.00 83.44 70 HIS A N 1
ATOM 549 C CA . HIS A 1 70 ? -2.533 -4.103 6.057 1.00 83.44 70 HIS A CA 1
ATOM 550 C C . HIS A 1 70 ? -3.645 -4.450 5.043 1.00 83.44 70 HIS A C 1
ATOM 552 O O . HIS A 1 70 ? -3.524 -4.219 3.842 1.00 83.44 70 HIS A O 1
ATOM 558 N N . LYS A 1 71 ? -4.767 -4.992 5.533 1.00 85.19 71 LYS A N 1
ATOM 559 C CA . LYS A 1 71 ? -5.944 -5.386 4.744 1.00 85.19 71 LYS A CA 1
ATOM 560 C C . LYS A 1 71 ? -6.684 -4.221 4.081 1.00 85.19 71 LYS A C 1
ATOM 562 O O . LYS A 1 71 ? -7.598 -4.463 3.302 1.00 85.19 71 LYS A O 1
ATOM 567 N N . PHE A 1 72 ? -6.339 -2.982 4.425 1.00 86.38 72 PHE A N 1
ATOM 568 C CA . PHE A 1 72 ? -6.966 -1.796 3.857 1.00 86.38 72 PHE A CA 1
ATOM 569 C C . PHE A 1 72 ? -6.238 -1.301 2.610 1.00 86.38 72 PHE A C 1
ATOM 571 O O . PHE A 1 72 ? -6.695 -0.343 2.008 1.00 86.38 72 PHE A O 1
ATOM 578 N N . VAL A 1 73 ? -5.145 -1.934 2.180 1.00 89.31 73 VAL A N 1
ATOM 579 C CA . VAL A 1 73 ? -4.479 -1.586 0.919 1.00 89.31 73 VAL A CA 1
ATOM 580 C C . VAL A 1 73 ? -4.838 -2.598 -0.157 1.00 89.31 73 VAL A C 1
ATOM 582 O O . VAL A 1 73 ? -4.639 -3.798 0.002 1.00 89.31 73 VAL A O 1
ATOM 585 N N . THR A 1 74 ? -5.334 -2.093 -1.281 1.00 90.62 74 THR A N 1
ATOM 586 C CA . THR A 1 74 ? -5.563 -2.857 -2.509 1.00 90.62 74 THR A CA 1
ATOM 587 C C . THR A 1 74 ? -4.606 -2.355 -3.578 1.00 90.62 74 THR A C 1
ATOM 589 O O . THR A 1 74 ? -4.466 -1.151 -3.771 1.00 90.62 74 THR A O 1
ATOM 592 N N . ILE A 1 75 ? -3.935 -3.264 -4.277 1.00 89.44 75 ILE A N 1
ATOM 593 C CA . ILE A 1 75 ? -3.032 -2.923 -5.378 1.00 89.44 75 ILE A CA 1
ATOM 594 C C . ILE A 1 75 ? -3.684 -3.406 -6.667 1.00 89.44 75 ILE A C 1
ATOM 596 O O . ILE A 1 75 ? -3.952 -4.595 -6.818 1.00 89.44 75 ILE A O 1
ATOM 600 N N . ASP A 1 76 ? -3.916 -2.477 -7.582 1.00 89.38 76 ASP A N 1
ATOM 601 C CA . ASP A 1 76 ? -4.466 -2.718 -8.909 1.00 89.38 76 ASP A CA 1
ATOM 602 C C . ASP A 1 76 ? -3.372 -2.423 -9.938 1.00 89.38 76 ASP A C 1
ATOM 604 O O . ASP A 1 76 ? -2.880 -1.299 -10.012 1.00 89.38 76 ASP A O 1
ATOM 608 N N . ILE A 1 77 ? -2.930 -3.433 -10.688 1.00 85.94 77 ILE A N 1
ATOM 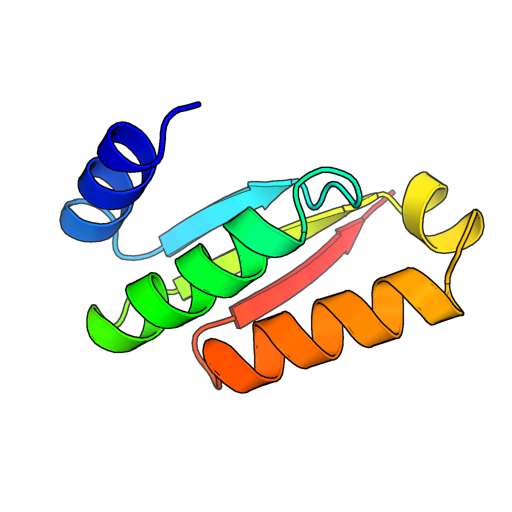609 C CA . ILE A 1 77 ? -1.914 -3.262 -11.733 1.00 85.94 77 ILE A CA 1
ATOM 610 C C . ILE A 1 77 ? -2.632 -3.341 -13.074 1.00 85.94 77 ILE A C 1
ATOM 612 O O . ILE A 1 77 ? -3.063 -4.421 -13.473 1.00 85.94 77 ILE A O 1
ATOM 616 N N . SER A 1 78 ? -2.747 -2.200 -13.747 1.00 77.94 78 SER A N 1
ATOM 617 C CA . SER A 1 78 ? -3.564 -2.037 -14.953 1.00 77.94 78 SER A CA 1
ATOM 618 C C . SER A 1 78 ? -2.768 -1.364 -16.073 1.00 77.94 78 SER A C 1
ATOM 620 O O . SER A 1 78 ? -1.847 -0.579 -15.811 1.00 77.94 78 SER A O 1
ATOM 622 N N . GLU A 1 79 ? -3.082 -1.740 -17.316 1.00 60.97 79 GLU A N 1
ATOM 623 C CA . GLU A 1 79 ? -2.377 -1.318 -18.539 1.00 60.97 79 GLU A CA 1
ATOM 624 C C . GLU A 1 79 ? -2.867 0.034 -19.073 1.00 60.97 79 GLU A C 1
ATOM 626 O O . GLU A 1 79 ? -4.100 0.258 -19.093 1.00 60.97 79 GLU A O 1
#

Solvent-accessible surface area (backbone atoms only — not comparable to full-atom values): 4324 Å² total; per-residue (Å²): 138,58,71,69,61,53,49,54,47,51,78,74,30,68,62,46,79,44,75,60,47,81,93,47,40,76,57,51,35,57,46,26,35,52,24,40,79,69,72,17,32,38,36,35,39,31,45,46,69,61,40,70,75,40,48,71,61,49,51,54,52,50,50,52,25,34,64,52,10,42,95,30,44,43,81,45,79,48,127

Organism: NCBI:txid2094024